Protein AF-A0A2D4Q472-F1 (afdb_monomer_lite)

Organism: Micrurus surinamensis (NCBI:txid129470)

Foldseek 3Di:
DVVVVVVVVVVVPPPDDDDDDDDDDPPPDPPPPPPPPPPVDDDDPPFPWDWPPDDPPPDDPPDPPDDSCPPIDTDTDDDPVRVVVVVVVVVPDDDDDDDVVVVDDDPCVVAPPPDPNHDDDQDDDDPVDDPVRSVVSRVD

Radius of gyration: 30.8 Å; chains: 1; bounding box: 84×52×55 Å

InterPro domains:
  IPR043358 Ras GTPase GNL1-like [PTHR45709] (1-140)

pLDDT: mean 73.27, std 17.43, range [36.34, 94.56]

Structure (mmCIF, N/CA/C/O backbone):
data_AF-A0A2D4Q472-F1
#
_entry.id   AF-A0A2D4Q472-F1
#
loop_
_atom_site.group_PDB
_atom_site.id
_atom_site.type_symbol
_atom_site.label_atom_id
_atom_site.label_alt_id
_atom_site.label_comp_id
_atom_site.label_asym_id
_atom_site.label_entity_id
_atom_site.label_seq_id
_atom_site.pdbx_PDB_ins_code
_atom_site.Cartn_x
_atom_site.Cartn_y
_atom_site.Cartn_z
_atom_site.occupancy
_atom_site.B_iso_or_equiv
_atom_site.auth_seq_id
_atom_site.auth_comp_id
_atom_site.auth_asym_id
_atom_site.auth_atom_id
_atom_site.pdbx_PDB_model_num
ATOM 1 N N . ARG A 1 1 ? 38.576 28.390 -25.099 1.00 61.56 1 ARG A N 1
ATOM 2 C CA . ARG A 1 1 ? 39.314 27.149 -25.472 1.00 61.56 1 ARG A CA 1
ATOM 3 C C . ARG A 1 1 ? 40.693 27.033 -24.802 1.00 61.56 1 ARG A C 1
ATOM 5 O O . ARG A 1 1 ? 41.056 25.921 -24.452 1.00 61.56 1 ARG A O 1
ATOM 12 N N . LYS A 1 2 ? 41.397 28.143 -24.522 1.00 62.41 2 LYS A N 1
ATOM 13 C CA . LYS A 1 2 ? 42.717 28.170 -23.855 1.00 62.41 2 LYS A CA 1
ATOM 14 C C . LYS A 1 2 ? 42.733 27.608 -22.416 1.00 62.41 2 LYS A C 1
ATOM 16 O O . LYS A 1 2 ? 43.553 26.763 -22.099 1.00 62.41 2 LYS A O 1
ATOM 21 N N . GLN A 1 3 ? 41.737 27.939 -21.586 1.00 62.03 3 GLN A N 1
ATOM 22 C CA . GLN A 1 3 ? 41.654 27.436 -20.198 1.00 62.03 3 GLN A CA 1
ATOM 23 C C . GLN A 1 3 ? 41.588 25.901 -20.063 1.00 62.03 3 GLN A C 1
ATOM 25 O O . GLN A 1 3 ? 42.097 25.340 -19.094 1.00 62.03 3 GLN A O 1
ATOM 30 N N . LEU A 1 4 ? 40.954 25.203 -21.014 1.00 63.81 4 LEU A N 1
ATOM 31 C CA . LEU A 1 4 ? 40.842 23.739 -20.973 1.00 63.81 4 LEU A CA 1
ATOM 32 C C . LEU A 1 4 ? 42.157 23.045 -21.358 1.00 63.81 4 LEU A C 1
ATOM 34 O O . LEU A 1 4 ? 42.411 21.932 -20.895 1.00 63.81 4 LEU A O 1
ATOM 38 N N . GLN A 1 5 ? 42.994 23.702 -22.167 1.00 73.56 5 GLN A N 1
ATOM 39 C CA . GLN A 1 5 ? 44.331 23.222 -22.519 1.00 73.56 5 GLN A CA 1
ATOM 40 C C . GLN A 1 5 ? 45.297 23.415 -21.342 1.00 73.56 5 GLN A C 1
ATOM 42 O O . GLN A 1 5 ? 45.908 22.435 -20.915 1.00 73.56 5 GLN A O 1
ATOM 47 N N . ASP A 1 6 ? 45.282 24.589 -20.699 1.00 72.25 6 ASP A N 1
ATOM 48 C CA . ASP A 1 6 ? 46.117 24.880 -19.519 1.00 72.25 6 ASP A CA 1
ATOM 49 C C . ASP A 1 6 ? 45.842 23.928 -18.339 1.00 72.25 6 ASP A C 1
ATOM 51 O O . ASP A 1 6 ? 46.741 23.597 -17.562 1.00 72.25 6 ASP A O 1
ATOM 55 N N . LYS A 1 7 ? 44.589 23.468 -18.181 1.00 72.12 7 LYS A N 1
ATOM 56 C CA . LYS A 1 7 ? 44.209 22.485 -17.148 1.00 72.12 7 LYS A CA 1
ATOM 57 C C . LYS A 1 7 ? 44.713 21.073 -17.478 1.00 72.12 7 LYS A C 1
ATOM 59 O O . LYS A 1 7 ? 45.062 20.321 -16.568 1.00 72.12 7 LYS A O 1
ATOM 64 N N . ARG A 1 8 ? 44.751 20.704 -18.765 1.00 71.81 8 ARG A N 1
ATOM 65 C CA . ARG A 1 8 ? 45.249 19.398 -19.232 1.00 71.81 8 ARG A CA 1
ATOM 66 C C . ARG A 1 8 ? 46.770 19.300 -19.166 1.00 71.81 8 ARG A C 1
ATOM 68 O O . ARG A 1 8 ? 47.258 18.212 -1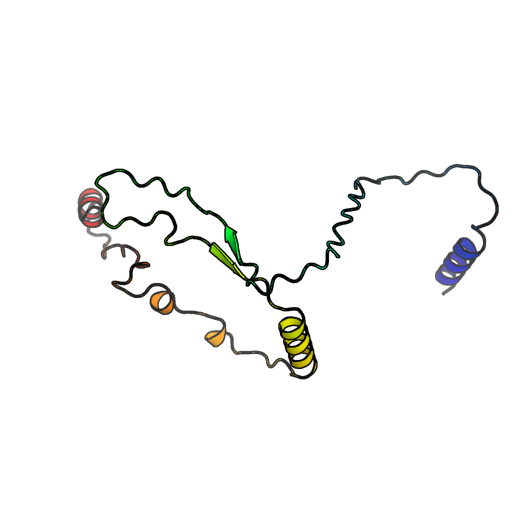8.881 1.00 71.81 8 ARG A O 1
ATOM 75 N N . GLU A 1 9 ? 47.499 20.387 -19.404 1.00 69.00 9 GLU A N 1
ATOM 76 C CA . GLU A 1 9 ? 48.96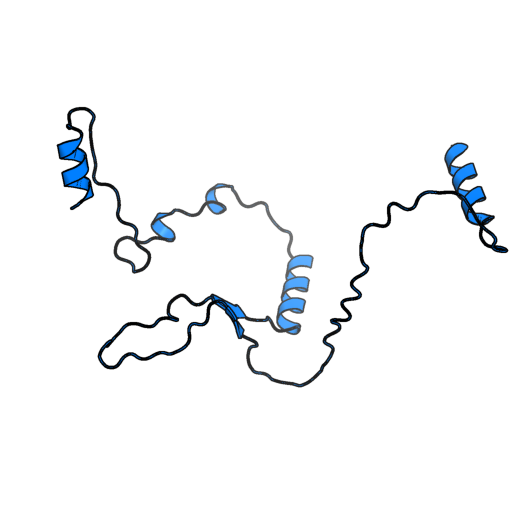4 20.416 -19.269 1.00 69.00 9 GLU A CA 1
ATOM 77 C C . GLU A 1 9 ? 49.407 20.369 -17.806 1.00 69.00 9 GLU A C 1
ATOM 79 O O . GLU A 1 9 ? 50.196 19.497 -17.446 1.00 69.00 9 GLU A O 1
ATOM 84 N N . ARG A 1 10 ? 48.794 21.173 -16.922 1.00 66.12 10 ARG A N 1
ATOM 85 C CA . ARG A 1 10 ? 49.105 21.144 -15.477 1.00 66.12 10 ARG A CA 1
ATOM 86 C C . ARG A 1 10 ? 48.919 19.770 -14.833 1.00 66.12 10 ARG A C 1
ATOM 88 O O . ARG A 1 10 ? 49.700 19.392 -13.970 1.00 66.12 10 ARG A O 1
ATOM 95 N N . LYS A 1 11 ? 47.906 19.005 -15.258 1.00 64.88 11 LYS A N 1
ATOM 96 C CA . LYS A 1 11 ? 47.672 17.640 -14.755 1.00 64.88 11 LYS A CA 1
ATOM 97 C C . LYS A 1 11 ? 48.661 16.618 -15.332 1.00 64.88 11 LYS A C 1
ATOM 99 O O . LYS A 1 11 ? 48.888 15.587 -14.710 1.00 64.88 11 LYS A O 1
ATOM 104 N N . ARG A 1 12 ? 49.239 16.892 -16.506 1.00 64.69 12 ARG A N 1
ATOM 105 C CA . ARG A 1 12 ? 50.177 15.993 -17.193 1.00 64.69 12 ARG A CA 1
ATOM 106 C C . ARG A 1 12 ? 51.602 16.107 -16.648 1.00 64.69 12 ARG A C 1
ATOM 108 O O . ARG A 1 12 ? 52.323 15.122 -16.676 1.00 64.69 12 ARG A O 1
ATOM 115 N N . GLN A 1 13 ? 51.983 17.277 -16.132 1.00 57.34 13 GLN A N 1
ATOM 116 C CA . GLN A 1 13 ? 53.331 17.541 -15.613 1.00 57.34 13 GLN A CA 1
ATOM 117 C C . GLN A 1 13 ? 53.517 17.247 -14.110 1.00 57.34 13 GLN A C 1
ATOM 119 O O . GLN A 1 13 ? 54.636 17.312 -13.622 1.00 57.34 13 GLN A O 1
ATOM 124 N N . GLY A 1 14 ? 52.454 16.926 -13.364 1.00 52.81 14 GLY A N 1
ATOM 125 C CA . GLY A 1 14 ? 52.479 16.842 -11.894 1.00 52.81 14 GLY A CA 1
ATOM 126 C C . GLY A 1 14 ? 52.761 15.468 -11.269 1.00 52.81 14 GLY A C 1
ATOM 127 O O . GLY A 1 14 ? 52.378 15.265 -10.123 1.00 52.81 14 GLY A O 1
ATOM 128 N N . PHE A 1 15 ? 53.368 14.517 -11.985 1.00 49.94 15 PHE A N 1
ATOM 129 C CA . PHE A 1 15 ? 53.693 13.184 -11.448 1.00 49.94 15 PHE A CA 1
ATOM 130 C C . PHE A 1 15 ? 55.167 12.819 -11.651 1.00 49.94 15 PHE A C 1
ATOM 132 O O . PHE A 1 15 ? 55.468 11.774 -12.214 1.00 49.94 15 PHE A O 1
ATOM 139 N N . GLN A 1 16 ? 56.084 13.676 -11.198 1.00 49.56 16 GLN A N 1
ATOM 140 C CA . GLN A 1 16 ? 57.464 13.285 -10.898 1.00 49.56 16 GLN A CA 1
ATOM 141 C C . GLN A 1 16 ? 57.921 14.052 -9.648 1.00 49.56 16 GLN A C 1
ATOM 143 O O . GLN A 1 16 ? 57.871 15.276 -9.615 1.00 49.56 16 GLN A O 1
ATOM 148 N N . ASP A 1 17 ? 58.299 13.282 -8.630 1.00 40.66 17 ASP A N 1
ATOM 149 C CA . ASP A 1 17 ? 58.996 13.649 -7.395 1.00 40.66 17 ASP A CA 1
ATOM 150 C C . ASP A 1 17 ? 58.271 14.494 -6.336 1.00 40.66 17 ASP A C 1
ATOM 152 O O . ASP A 1 17 ? 57.936 15.668 -6.481 1.00 40.66 17 ASP A O 1
ATOM 156 N N . GLY A 1 18 ? 58.028 13.837 -5.200 1.00 47.47 18 GLY A N 1
ATOM 157 C CA . GLY A 1 18 ? 57.290 14.377 -4.076 1.00 47.47 18 GLY A CA 1
ATOM 158 C C . GLY A 1 18 ? 58.144 15.186 -3.111 1.00 47.47 18 GLY A C 1
ATOM 159 O O . GLY A 1 18 ? 59.074 14.652 -2.531 1.00 47.47 18 GLY A O 1
ATOM 160 N N . VAL A 1 19 ? 57.715 16.413 -2.814 1.00 36.34 19 VAL A N 1
ATOM 161 C CA . VAL A 1 19 ? 57.692 16.973 -1.451 1.00 36.34 19 VAL A CA 1
ATOM 162 C C . VAL A 1 19 ? 56.738 18.176 -1.390 1.00 36.34 19 VAL A C 1
ATOM 164 O O . VAL A 1 19 ? 57.012 19.243 -1.914 1.00 36.34 19 VAL A O 1
ATOM 167 N N . ARG A 1 20 ? 55.613 17.950 -0.700 1.00 45.00 20 ARG A N 1
ATOM 168 C CA . ARG A 1 20 ? 54.875 18.843 0.216 1.00 45.00 20 ARG A CA 1
ATOM 169 C C . ARG A 1 20 ? 54.431 20.257 -0.229 1.00 45.00 20 ARG A C 1
ATOM 171 O O . ARG A 1 20 ? 55.215 21.191 -0.308 1.00 45.00 20 ARG A O 1
ATOM 178 N N . SER A 1 21 ? 53.096 20.395 -0.221 1.00 44.66 21 SER A N 1
ATOM 179 C CA . SER A 1 21 ? 52.298 21.420 0.492 1.00 44.66 21 SER A CA 1
ATOM 180 C C . SER A 1 21 ? 51.483 22.376 -0.383 1.00 44.66 21 SER A C 1
ATOM 182 O O . SER A 1 21 ? 51.943 23.452 -0.743 1.00 44.66 21 SER A O 1
ATOM 184 N N . SER A 1 22 ? 50.200 22.054 -0.577 1.00 36.78 22 SER A N 1
ATOM 185 C CA . SER A 1 22 ? 49.130 23.062 -0.568 1.00 36.78 22 SER A CA 1
ATOM 186 C C . SER A 1 22 ? 47.772 22.431 -0.226 1.00 36.78 22 SER A C 1
ATOM 188 O O . SER A 1 22 ? 47.105 21.780 -1.022 1.00 36.78 22 SER A O 1
ATOM 190 N N . SER A 1 23 ? 47.430 22.582 1.053 1.00 53.12 23 SER A N 1
ATOM 191 C CA . SER A 1 23 ? 46.094 22.771 1.627 1.00 53.12 23 SER A CA 1
ATOM 192 C C . SER A 1 23 ? 44.881 22.643 0.690 1.00 53.12 23 SER A C 1
ATOM 194 O O . SER A 1 23 ? 44.492 23.627 0.062 1.00 53.12 23 SER A O 1
ATOM 196 N N . ASN A 1 24 ? 44.206 21.487 0.723 1.00 43.41 24 ASN A N 1
ATOM 197 C CA . ASN A 1 24 ? 42.739 21.423 0.667 1.00 43.41 24 ASN A CA 1
ATOM 198 C C . ASN A 1 24 ? 42.203 20.056 1.149 1.00 43.41 24 ASN A C 1
ATOM 200 O O . ASN A 1 24 ? 41.657 19.282 0.368 1.00 43.41 24 ASN A O 1
ATOM 204 N N . SER A 1 25 ? 42.346 19.755 2.443 1.00 39.41 25 SER A N 1
ATOM 205 C CA . SER A 1 25 ? 41.797 18.532 3.049 1.00 39.41 25 SER A CA 1
ATOM 206 C C . SER A 1 25 ? 40.579 18.862 3.911 1.00 39.41 25 SER A C 1
ATOM 208 O O . SER A 1 25 ? 40.687 19.057 5.117 1.00 39.41 25 SER A O 1
ATOM 210 N N . ARG A 1 26 ? 39.395 18.902 3.294 1.00 48.19 26 ARG A N 1
ATOM 211 C CA . ARG A 1 26 ? 38.147 18.520 3.972 1.00 48.19 26 ARG A CA 1
ATOM 212 C C . ARG A 1 26 ? 37.867 17.065 3.603 1.00 48.19 26 ARG A C 1
ATOM 214 O O . ARG A 1 26 ? 36.980 16.773 2.814 1.00 48.19 26 ARG A O 1
ATOM 221 N N . SER A 1 27 ? 38.678 16.168 4.154 1.00 44.16 27 SER A N 1
ATOM 222 C CA . SER A 1 27 ? 38.496 14.718 4.057 1.00 44.16 27 SER A CA 1
ATOM 223 C C . SER A 1 27 ? 37.813 14.241 5.332 1.00 44.16 27 SER A C 1
ATOM 225 O O . SER A 1 27 ? 38.421 13.626 6.200 1.00 44.16 27 SER A O 1
ATOM 227 N N . GLY A 1 28 ? 36.546 14.618 5.482 1.00 45.09 28 GLY A N 1
ATOM 228 C CA . GLY A 1 28 ? 35.630 13.948 6.389 1.00 45.09 28 GLY A CA 1
ATOM 229 C C . GLY A 1 28 ? 34.916 12.865 5.600 1.00 45.09 28 GLY A C 1
ATOM 230 O O . GLY A 1 28 ? 33.862 13.127 5.042 1.00 45.09 28 GLY A O 1
ATOM 231 N N . SER A 1 29 ? 35.513 11.685 5.505 1.00 44.88 29 SER A N 1
ATOM 232 C CA . SER A 1 29 ? 34.772 10.438 5.344 1.00 44.88 29 SER A CA 1
ATOM 233 C C . SER A 1 29 ? 35.753 9.316 5.602 1.00 44.88 29 SER A C 1
ATOM 235 O O . SER A 1 29 ? 36.676 9.082 4.832 1.00 44.88 29 SER A O 1
ATOM 237 N N . HIS A 1 30 ? 35.575 8.682 6.748 1.00 43.25 30 HIS A N 1
ATOM 238 C CA . HIS A 1 30 ? 36.095 7.367 7.043 1.00 43.25 30 HIS A CA 1
ATOM 239 C C . HIS A 1 30 ? 35.752 6.466 5.850 1.00 43.25 30 HIS A C 1
ATOM 241 O O . HIS A 1 30 ? 34.583 6.140 5.644 1.00 43.25 30 HIS A O 1
ATOM 247 N N . ASP A 1 31 ? 36.753 6.100 5.051 1.00 42.72 31 ASP A N 1
ATOM 248 C CA . ASP A 1 31 ? 36.677 4.926 4.195 1.00 42.72 31 ASP A CA 1
ATOM 249 C C . ASP A 1 31 ? 36.480 3.739 5.141 1.00 42.72 31 ASP A C 1
ATOM 251 O O . ASP A 1 31 ? 37.423 3.154 5.678 1.00 42.72 31 ASP A O 1
ATOM 255 N N . ARG A 1 32 ? 35.215 3.446 5.449 1.00 48.00 32 ARG A N 1
ATOM 256 C CA . ARG A 1 32 ? 34.809 2.097 5.799 1.00 48.00 32 ARG A CA 1
ATOM 257 C C . ARG A 1 32 ? 34.996 1.305 4.521 1.00 48.00 32 ARG A C 1
ATOM 259 O O . ARG A 1 32 ? 34.120 1.267 3.663 1.00 48.00 32 ARG A O 1
ATOM 266 N N . HIS A 1 33 ? 36.176 0.717 4.402 1.00 43.00 33 HIS A N 1
ATOM 267 C CA . HIS A 1 33 ? 36.364 -0.508 3.652 1.00 43.00 33 HIS A CA 1
ATOM 268 C C . HIS A 1 33 ? 35.432 -1.548 4.283 1.00 43.00 33 HIS A C 1
ATOM 270 O O . HIS A 1 33 ? 35.824 -2.309 5.162 1.00 43.00 33 HIS A O 1
ATOM 276 N N . GLU A 1 34 ? 34.150 -1.507 3.919 1.00 48.62 34 GLU A N 1
ATOM 277 C CA . GLU A 1 34 ? 33.306 -2.683 4.027 1.00 48.62 34 GLU A CA 1
ATOM 278 C C . GLU A 1 34 ? 33.744 -3.610 2.904 1.00 48.62 34 GLU A C 1
ATOM 280 O O . GLU A 1 34 ? 33.145 -3.680 1.832 1.00 48.62 34 GLU A O 1
ATOM 285 N N . GLU A 1 35 ? 34.815 -4.349 3.181 1.00 44.78 35 GLU A N 1
ATOM 286 C CA . GLU A 1 35 ? 35.061 -5.641 2.559 1.00 44.78 35 GLU A CA 1
ATOM 287 C C . GLU A 1 35 ? 33.991 -6.622 3.059 1.00 44.78 35 GLU A C 1
ATOM 289 O O . GLU A 1 35 ? 34.253 -7.610 3.732 1.00 44.78 35 GLU A O 1
ATOM 294 N N . HIS A 1 36 ? 32.736 -6.319 2.741 1.00 51.31 36 HIS A N 1
ATOM 295 C CA . HIS A 1 36 ? 31.668 -7.297 2.667 1.00 51.31 36 HIS A CA 1
ATOM 296 C C . HIS A 1 36 ? 31.536 -7.746 1.209 1.00 51.31 36 HIS A C 1
ATOM 298 O O . HIS A 1 36 ? 30.450 -7.815 0.639 1.00 51.31 36 HIS A O 1
ATOM 304 N N . THR A 1 37 ? 32.662 -8.117 0.598 1.00 44.66 37 THR A N 1
ATOM 305 C CA . THR A 1 37 ? 32.667 -9.235 -0.345 1.00 44.66 37 THR A CA 1
ATOM 306 C C . THR A 1 37 ? 32.444 -10.502 0.468 1.00 44.66 37 THR A C 1
ATOM 308 O O . THR A 1 37 ? 33.368 -11.250 0.770 1.00 44.66 37 THR A O 1
ATOM 311 N N . ASP A 1 38 ? 31.186 -10.726 0.850 1.00 48.06 38 ASP A N 1
ATOM 312 C CA . ASP A 1 38 ? 30.703 -12.043 1.247 1.00 48.06 38 ASP A CA 1
ATOM 313 C C . ASP A 1 38 ? 30.660 -12.922 -0.012 1.00 48.06 38 ASP A C 1
ATOM 315 O O . ASP A 1 38 ? 29.623 -13.145 -0.636 1.00 48.06 38 ASP A O 1
ATOM 319 N N . THR A 1 39 ? 31.848 -13.326 -0.457 1.00 50.19 39 THR A N 1
ATOM 320 C CA . THR A 1 39 ? 32.068 -14.387 -1.440 1.00 50.19 39 THR A CA 1
ATOM 321 C C . THR A 1 39 ? 32.304 -15.706 -0.704 1.00 50.19 39 THR A C 1
ATOM 323 O O . THR A 1 39 ? 33.173 -16.484 -1.098 1.00 50.19 39 THR A O 1
ATOM 326 N N . SER A 1 40 ? 31.599 -15.945 0.410 1.00 50.56 40 SER A N 1
ATOM 327 C CA . SER A 1 40 ? 31.608 -17.252 1.061 1.00 50.56 40 SER A CA 1
ATOM 328 C C . SER A 1 40 ? 30.543 -18.131 0.417 1.00 50.56 40 SER A C 1
ATOM 330 O O . SER A 1 40 ? 29.360 -18.122 0.756 1.00 50.56 40 SER A O 1
ATOM 332 N N . ASP A 1 41 ? 31.009 -18.853 -0.593 1.00 53.31 41 ASP A N 1
ATOM 333 C CA . ASP A 1 41 ? 30.302 -19.898 -1.308 1.00 53.31 41 ASP A CA 1
ATOM 334 C C . ASP A 1 41 ? 30.107 -21.105 -0.372 1.00 53.31 41 ASP A C 1
ATOM 336 O O . ASP A 1 41 ? 31.039 -21.851 -0.060 1.00 53.31 41 ASP A O 1
ATOM 340 N N . SER A 1 42 ? 28.898 -21.265 0.157 1.00 49.16 42 SER A N 1
ATOM 341 C CA . SER A 1 42 ? 28.429 -22.514 0.768 1.00 49.16 42 SER A CA 1
ATOM 342 C C . SER A 1 42 ? 26.913 -22.604 0.629 1.00 49.16 42 SER A C 1
ATOM 344 O O . SER A 1 42 ? 26.155 -22.403 1.577 1.00 49.16 42 SER A O 1
ATOM 346 N N . GLU A 1 43 ? 26.485 -22.836 -0.614 1.00 52.28 43 GLU A N 1
ATOM 347 C CA . GLU A 1 43 ? 25.475 -23.835 -0.996 1.00 52.28 43 GLU A CA 1
ATOM 348 C C . GLU A 1 43 ? 24.495 -24.224 0.125 1.00 52.28 43 GLU A C 1
ATOM 350 O O . GLU A 1 43 ? 24.488 -25.339 0.643 1.00 52.28 43 GLU A O 1
ATOM 355 N N . SER A 1 44 ? 23.625 -23.291 0.497 1.00 46.22 44 SER A N 1
ATOM 356 C CA . SER A 1 44 ? 22.385 -23.607 1.196 1.00 46.22 44 SER A CA 1
ATOM 357 C C . SER A 1 44 ? 21.249 -23.170 0.284 1.00 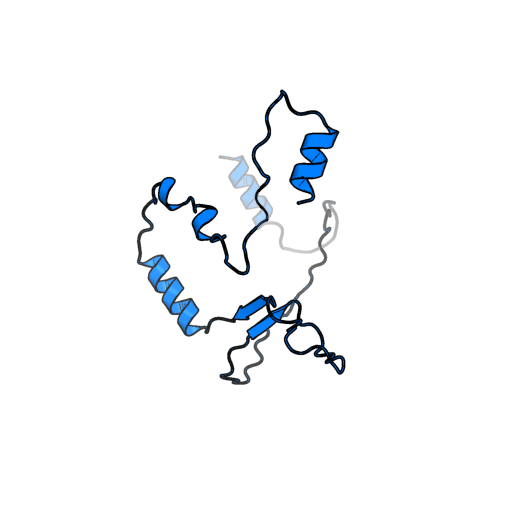46.22 44 SER A C 1
ATOM 359 O O . SER A 1 44 ? 20.853 -22.009 0.287 1.00 46.22 44 SER A O 1
ATOM 361 N N . PHE A 1 45 ? 20.699 -24.114 -0.485 1.00 47.06 45 PHE A N 1
ATOM 362 C CA . PHE A 1 45 ? 19.467 -23.978 -1.283 1.00 47.06 45 PHE A CA 1
ATOM 363 C C . PHE A 1 45 ? 18.221 -23.601 -0.452 1.00 47.06 45 PHE A C 1
ATOM 365 O O . PHE A 1 45 ? 17.104 -23.552 -0.964 1.00 47.06 45 PHE A O 1
ATOM 372 N N . SER A 1 46 ? 18.374 -23.340 0.845 1.00 52.97 46 SER A N 1
ATOM 373 C CA . SER A 1 46 ? 17.329 -22.755 1.665 1.00 52.97 46 SER A CA 1
ATOM 374 C C . SER A 1 46 ? 17.152 -21.289 1.282 1.00 52.97 46 SER A C 1
ATOM 376 O O . SER A 1 46 ? 18.094 -20.506 1.414 1.00 52.97 46 SER A O 1
ATOM 378 N N . LEU A 1 47 ? 15.938 -20.912 0.867 1.00 56.50 47 LEU A N 1
ATOM 379 C CA . LEU A 1 47 ? 15.493 -19.519 0.781 1.00 56.50 47 LEU A CA 1
ATOM 380 C C . LEU A 1 47 ? 16.053 -18.739 1.977 1.00 56.50 47 LEU A C 1
ATOM 382 O O . LEU A 1 47 ? 15.682 -18.997 3.126 1.00 56.50 47 LEU A O 1
ATOM 386 N N . GLN A 1 48 ? 16.986 -17.820 1.723 1.00 63.66 48 GLN A N 1
ATOM 387 C CA . GLN A 1 48 ? 17.593 -17.018 2.779 1.00 63.66 48 GLN A CA 1
ATOM 388 C C . GLN A 1 48 ? 16.585 -15.936 3.176 1.00 63.66 48 GLN A C 1
ATOM 390 O O . GLN A 1 48 ? 16.645 -14.800 2.712 1.00 63.66 48 GLN A O 1
ATOM 395 N N . VAL A 1 49 ? 15.601 -16.328 3.987 1.00 73.75 49 VAL A N 1
ATOM 396 C CA . VAL A 1 49 ? 14.543 -15.446 4.482 1.00 73.75 49 VAL A CA 1
ATOM 397 C C . VAL A 1 49 ? 15.053 -14.723 5.723 1.00 73.75 49 VAL A C 1
ATOM 399 O O . VAL A 1 49 ? 15.178 -15.317 6.798 1.00 73.75 49 VAL A O 1
ATOM 402 N N . ARG A 1 50 ? 15.327 -13.422 5.602 1.00 80.38 50 ARG A N 1
ATOM 403 C CA . ARG A 1 50 ? 15.623 -12.569 6.760 1.00 80.38 50 ARG A CA 1
ATOM 404 C C . ARG A 1 50 ? 14.303 -12.180 7.416 1.00 80.38 50 ARG A C 1
ATOM 406 O O . ARG A 1 50 ? 13.455 -11.538 6.804 1.00 80.38 50 ARG A O 1
ATOM 413 N N . LYS A 1 51 ? 14.124 -12.588 8.669 1.00 83.50 51 LYS A N 1
ATOM 414 C CA . LYS A 1 51 ? 12.921 -12.311 9.459 1.00 83.50 51 LYS A CA 1
ATOM 415 C C . LYS A 1 51 ? 13.190 -11.120 10.380 1.00 83.50 51 LYS A C 1
ATOM 417 O O . LYS A 1 51 ? 13.868 -11.282 11.392 1.00 83.50 51 LYS A O 1
ATOM 422 N N . LEU A 1 52 ? 12.697 -9.929 10.035 1.00 81.88 52 LEU A N 1
ATOM 423 C CA . LEU A 1 52 ? 12.805 -8.747 10.906 1.00 81.88 52 LEU A CA 1
ATOM 424 C C . LEU A 1 52 ? 11.634 -8.702 11.887 1.00 81.88 52 LEU A C 1
ATOM 426 O O . LEU A 1 52 ? 10.528 -9.096 11.536 1.00 81.88 52 LEU A O 1
ATOM 430 N N . ASN A 1 53 ? 11.868 -8.188 13.098 1.00 83.44 53 ASN A N 1
ATOM 431 C CA . ASN A 1 53 ? 10.887 -8.118 14.193 1.00 83.44 53 ASN A CA 1
ATOM 432 C C . ASN A 1 53 ? 10.421 -9.492 14.708 1.00 83.44 53 ASN A C 1
ATOM 434 O O . ASN A 1 53 ? 9.282 -9.651 15.142 1.00 83.44 53 ASN A O 1
ATOM 438 N N . GLN A 1 54 ? 11.295 -10.505 14.664 1.00 85.94 54 GLN A N 1
ATOM 439 C CA . GLN A 1 54 ? 10.998 -11.805 15.261 1.00 85.94 54 GLN A CA 1
ATOM 440 C C . GLN A 1 54 ? 10.929 -11.708 16.783 1.00 85.94 54 GLN A C 1
ATOM 442 O O . GLN A 1 54 ? 11.949 -11.539 17.446 1.00 85.94 54 GLN A O 1
ATOM 447 N N . GLN A 1 55 ? 9.729 -11.868 17.336 1.00 84.50 55 GLN A N 1
ATOM 448 C CA . GLN A 1 55 ? 9.546 -11.950 18.777 1.00 84.50 55 GLN A CA 1
ATOM 449 C C . GLN A 1 55 ? 9.872 -13.362 19.285 1.00 84.50 55 GLN A C 1
ATOM 451 O O . GLN A 1 55 ? 9.536 -14.352 18.615 1.00 84.50 55 GLN A O 1
ATOM 456 N N . PRO A 1 56 ? 10.506 -13.489 20.465 1.00 82.62 56 PRO A N 1
ATOM 457 C CA . PRO A 1 56 ? 10.726 -14.782 21.097 1.00 82.62 56 PRO A CA 1
ATOM 458 C C . PRO A 1 56 ? 9.387 -15.479 21.364 1.00 82.62 56 PRO A C 1
ATOM 460 O O . PRO A 1 56 ? 8.395 -14.850 21.729 1.00 82.62 56 PRO A O 1
ATOM 463 N N . GLN A 1 57 ? 9.354 -16.799 21.177 1.00 71.12 57 GLN A N 1
ATOM 464 C CA . GLN A 1 57 ? 8.163 -17.631 21.373 1.00 71.12 57 GLN A CA 1
ATOM 465 C C . GLN A 1 57 ? 7.926 -17.870 22.873 1.00 71.12 57 GLN A C 1
ATOM 467 O O . GLN A 1 57 ? 8.069 -18.984 23.373 1.00 71.12 57 GLN A O 1
ATOM 472 N N . ILE A 1 58 ? 7.600 -16.812 23.615 1.00 67.38 58 ILE A N 1
ATOM 473 C CA . ILE A 1 58 ? 7.221 -16.910 25.026 1.00 67.38 58 ILE A CA 1
ATOM 474 C C . ILE A 1 58 ? 5.755 -17.342 25.058 1.00 67.38 58 ILE A C 1
ATOM 476 O O . ILE A 1 58 ? 4.844 -16.519 25.092 1.00 67.38 58 ILE A O 1
ATOM 480 N N . ARG A 1 59 ? 5.511 -18.654 24.992 1.00 62.53 59 ARG A N 1
ATOM 481 C CA . ARG A 1 59 ? 4.171 -19.200 25.223 1.00 62.53 59 ARG A CA 1
ATOM 482 C C . ARG A 1 59 ? 3.846 -19.053 26.706 1.00 62.53 59 ARG A C 1
ATOM 484 O O . ARG A 1 59 ? 4.324 -19.842 27.519 1.00 62.53 59 ARG A O 1
ATOM 491 N N . LYS A 1 60 ? 3.040 -18.055 27.068 1.00 62.88 60 LYS A N 1
ATOM 492 C CA . LYS A 1 60 ? 2.439 -18.007 28.404 1.00 62.88 60 LYS A CA 1
ATOM 493 C C . LYS A 1 60 ? 1.432 -19.160 28.522 1.00 62.88 60 LYS A C 1
ATOM 495 O O . LYS A 1 60 ? 0.596 -19.316 27.626 1.00 62.88 60 LYS A O 1
ATOM 500 N N . PRO A 1 61 ? 1.489 -19.991 29.578 1.00 54.53 61 PRO A N 1
ATOM 501 C CA . PRO A 1 61 ? 0.492 -21.034 29.791 1.00 54.53 61 PRO A CA 1
ATOM 502 C C . PRO A 1 61 ? -0.904 -20.398 29.898 1.00 54.53 61 PRO A C 1
ATOM 504 O O . PRO A 1 61 ? -1.155 -19.633 30.821 1.00 54.53 61 PRO A O 1
ATOM 507 N N . GLY A 1 62 ? -1.796 -20.681 28.941 1.00 61.03 62 GLY A N 1
ATOM 508 C CA . GLY A 1 62 ? -3.196 -20.226 28.962 1.00 61.03 62 GLY A CA 1
ATOM 509 C C . GLY A 1 62 ? -3.638 -19.334 27.794 1.00 61.03 62 GLY A C 1
ATOM 510 O O . GLY A 1 62 ? -4.829 -19.296 27.496 1.00 61.03 62 GLY A O 1
ATOM 511 N N . GLU A 1 63 ? -2.720 -18.692 27.064 1.00 62.03 63 GLU A N 1
ATOM 512 C CA . GLU A 1 63 ? -3.066 -17.868 25.892 1.00 62.03 63 GLU A CA 1
ATOM 513 C C . GLU A 1 63 ? -3.244 -18.753 24.643 1.00 62.03 63 GLU A C 1
ATOM 515 O O . GLU A 1 63 ? -2.332 -18.952 23.838 1.00 62.03 63 GLU A O 1
ATOM 520 N N . ARG A 1 64 ? -4.432 -19.346 24.480 1.00 65.88 64 ARG A N 1
ATOM 521 C CA . ARG A 1 64 ? -4.795 -20.045 23.237 1.00 65.88 64 ARG A CA 1
ATOM 522 C C . ARG A 1 64 ? -5.131 -19.010 22.157 1.00 65.88 64 ARG A C 1
ATOM 524 O O . ARG A 1 64 ? -6.176 -18.378 22.224 1.00 65.88 64 ARG A O 1
ATOM 531 N N . GLY A 1 65 ? -4.267 -18.873 21.147 1.00 71.81 65 GLY A N 1
ATOM 532 C CA . GLY A 1 65 ? -4.606 -18.220 19.870 1.00 71.81 65 GLY A CA 1
ATOM 533 C C . GLY A 1 65 ? -3.861 -16.926 19.518 1.00 71.81 65 GLY A C 1
ATOM 534 O O . GLY A 1 65 ? -4.030 -16.432 18.401 1.00 71.81 65 GLY A O 1
ATOM 535 N N . TYR A 1 66 ? -3.017 -16.387 20.405 1.00 76.25 66 TYR A N 1
ATOM 536 C CA . TYR A 1 66 ? -2.170 -15.234 20.081 1.00 76.25 66 TYR A CA 1
ATOM 537 C C . TYR A 1 66 ? -0.835 -15.693 19.476 1.00 76.25 66 TYR A C 1
ATOM 539 O O . TYR A 1 66 ? -0.095 -16.449 20.104 1.00 76.25 66 TYR A O 1
ATOM 547 N N . ASP A 1 67 ? -0.530 -15.245 18.254 1.00 82.44 67 ASP A N 1
ATOM 548 C CA . ASP A 1 67 ? 0.783 -15.434 17.624 1.00 82.44 67 ASP A CA 1
ATOM 549 C C . ASP A 1 67 ? 1.534 -14.090 17.598 1.00 82.44 67 ASP A C 1
ATOM 551 O O . ASP A 1 67 ? 1.207 -13.232 16.771 1.00 82.44 67 ASP A O 1
ATOM 555 N N . PRO A 1 68 ? 2.558 -13.901 18.456 1.00 81.06 68 PRO A N 1
ATOM 556 C CA . PRO A 1 68 ? 3.366 -12.680 18.498 1.00 81.06 68 PRO A CA 1
ATOM 557 C C . PRO A 1 68 ? 4.112 -12.374 17.193 1.00 81.06 68 PRO A C 1
ATOM 559 O O . PRO A 1 68 ? 4.592 -11.262 16.993 1.00 81.06 68 PRO A O 1
ATOM 562 N N . ASN A 1 69 ? 4.256 -13.364 16.311 1.00 85.31 69 ASN A N 1
ATOM 563 C CA . ASN A 1 69 ? 4.978 -13.240 15.051 1.00 85.31 69 ASN A CA 1
ATOM 564 C C . ASN A 1 69 ? 4.054 -13.160 13.826 1.00 85.31 69 ASN A C 1
ATOM 566 O O . ASN A 1 69 ? 4.558 -13.219 12.703 1.00 85.31 69 ASN A O 1
ATOM 570 N N . ARG A 1 70 ? 2.738 -12.986 14.021 1.00 85.12 70 ARG A N 1
ATOM 571 C CA . ARG A 1 70 ? 1.745 -12.911 12.934 1.00 85.12 70 ARG A CA 1
ATOM 572 C C . ARG A 1 70 ? 2.075 -11.844 11.886 1.00 85.12 70 ARG A C 1
ATOM 574 O O . ARG A 1 70 ? 1.881 -12.077 10.702 1.00 85.12 70 ARG A O 1
ATOM 581 N N . TYR A 1 71 ? 2.591 -10.696 12.324 1.00 81.75 71 TYR A N 1
ATOM 582 C CA . TYR A 1 71 ? 2.908 -9.549 11.461 1.00 81.75 71 TYR A CA 1
ATOM 583 C C . TYR A 1 71 ? 4.414 -9.343 11.277 1.00 81.75 71 TYR A C 1
ATOM 585 O O . TYR A 1 71 ? 4.892 -8.227 11.080 1.00 81.75 71 TYR A O 1
ATOM 593 N N . ARG A 1 72 ? 5.195 -10.418 11.397 1.00 87.50 72 ARG A N 1
ATOM 594 C CA . ARG A 1 72 ? 6.640 -10.352 11.210 1.00 87.50 72 ARG A CA 1
ATOM 595 C C . ARG A 1 72 ? 6.983 -10.111 9.742 1.00 87.50 72 ARG A C 1
ATOM 597 O O . ARG A 1 72 ? 6.403 -10.732 8.857 1.00 87.50 72 ARG A O 1
ATOM 604 N N . LEU A 1 73 ? 7.994 -9.285 9.491 1.00 87.12 73 LEU A N 1
ATOM 605 C CA . LEU A 1 73 ? 8.451 -9.004 8.135 1.00 87.12 73 LEU A CA 1
ATOM 606 C C . LEU A 1 73 ? 9.375 -10.117 7.639 1.00 87.12 73 LEU A C 1
ATOM 608 O O . LEU A 1 73 ? 10.337 -10.492 8.315 1.00 87.12 73 LEU A O 1
ATOM 612 N N . HIS A 1 74 ? 9.076 -10.639 6.454 1.00 87.00 74 HIS A N 1
ATOM 613 C CA . HIS A 1 74 ? 9.861 -11.659 5.771 1.00 87.00 74 HIS A CA 1
ATOM 614 C C . HIS A 1 74 ? 10.508 -11.028 4.536 1.00 87.00 74 HIS A C 1
ATOM 616 O O . HIS A 1 74 ? 9.812 -10.599 3.623 1.00 87.00 74 HIS A O 1
ATOM 622 N N . PHE A 1 75 ? 11.838 -10.966 4.520 1.00 84.38 75 PHE A N 1
ATOM 623 C CA . PHE A 1 75 ? 12.611 -10.501 3.372 1.00 84.38 75 PHE A CA 1
ATOM 624 C C . PHE A 1 75 ? 13.278 -11.697 2.717 1.00 84.38 75 PHE A C 1
ATOM 626 O O . PHE A 1 75 ? 14.228 -12.267 3.258 1.00 84.38 75 PHE A O 1
ATOM 633 N N . GLU A 1 76 ? 12.759 -12.089 1.565 1.00 84.94 76 GLU A N 1
ATOM 634 C CA . GLU A 1 76 ? 13.329 -13.161 0.764 1.00 84.94 76 GLU A CA 1
ATOM 635 C C . GLU A 1 76 ? 14.489 -12.612 -0.069 1.00 84.94 76 GLU A C 1
ATOM 637 O O . GLU A 1 76 ? 14.384 -11.550 -0.685 1.00 84.94 76 GLU A O 1
ATOM 642 N N . ARG A 1 77 ? 15.620 -13.324 -0.073 1.00 83.62 77 ARG A N 1
ATOM 643 C CA . ARG A 1 77 ? 16.713 -13.029 -0.999 1.00 83.62 77 ARG A CA 1
ATOM 644 C C . ARG A 1 77 ? 16.457 -13.763 -2.309 1.00 83.62 77 ARG A C 1
ATOM 646 O O . ARG A 1 77 ? 16.508 -14.990 -2.344 1.00 83.62 77 ARG A O 1
ATOM 653 N N . GLU A 1 78 ? 16.211 -13.006 -3.370 1.00 82.44 78 GLU A N 1
ATOM 654 C CA . GLU A 1 78 ? 16.055 -13.549 -4.721 1.00 82.44 78 GLU A CA 1
ATOM 655 C C . GLU A 1 78 ? 17.332 -14.267 -5.177 1.00 82.44 78 GLU A C 1
ATOM 657 O O . GLU A 1 78 ? 18.449 -13.861 -4.836 1.00 82.44 78 GLU A O 1
ATOM 662 N N . SER A 1 79 ? 17.178 -15.344 -5.953 1.00 86.94 79 SER A N 1
ATOM 663 C CA . SER A 1 79 ? 18.323 -16.062 -6.513 1.00 86.94 79 SER A CA 1
ATOM 664 C C . SER A 1 79 ? 19.040 -15.204 -7.561 1.00 86.94 79 SER A C 1
ATOM 666 O O . SER A 1 79 ? 18.446 -14.342 -8.214 1.00 86.94 79 SER A O 1
ATOM 668 N N . ARG A 1 80 ? 20.341 -15.446 -7.755 1.00 86.38 80 ARG A N 1
ATOM 669 C CA . ARG A 1 80 ? 21.135 -14.705 -8.748 1.00 86.38 80 ARG A CA 1
ATOM 670 C C . ARG A 1 80 ? 20.561 -14.846 -10.163 1.00 86.38 80 ARG A C 1
ATOM 672 O O . ARG A 1 80 ? 20.531 -13.863 -10.899 1.00 86.38 80 ARG A O 1
ATOM 679 N N . GLU A 1 81 ? 20.079 -16.038 -10.506 1.00 88.88 81 GLU A N 1
ATOM 680 C CA . GLU A 1 81 ? 19.444 -16.339 -11.793 1.00 88.88 81 GLU A CA 1
ATOM 681 C C . GLU A 1 81 ? 18.144 -15.546 -11.993 1.00 88.88 81 GLU A C 1
ATOM 683 O O . GLU A 1 81 ? 17.957 -14.914 -13.033 1.00 88.88 81 GLU A O 1
ATOM 688 N N . GLU A 1 82 ? 17.272 -15.504 -10.979 1.00 88.44 82 GLU A N 1
ATOM 689 C CA . GLU A 1 82 ? 16.028 -14.724 -10.996 1.00 88.44 82 GLU A CA 1
ATOM 690 C C . GLU A 1 82 ? 16.319 -13.235 -11.234 1.00 88.44 82 GLU A C 1
ATOM 692 O O . GLU A 1 82 ? 15.709 -12.597 -12.101 1.00 88.44 82 GLU A O 1
ATOM 697 N N . VAL A 1 83 ? 17.304 -12.694 -10.511 1.00 90.56 83 VAL A N 1
ATOM 698 C CA . VAL A 1 83 ? 17.732 -11.296 -10.634 1.00 90.56 83 VAL A CA 1
ATOM 699 C C . VAL A 1 83 ? 18.282 -11.011 -12.032 1.00 90.56 83 VAL A C 1
ATOM 701 O O . VAL A 1 83 ? 17.942 -9.991 -12.636 1.00 90.56 83 VAL A O 1
ATOM 704 N N . GLU A 1 84 ? 19.124 -11.888 -12.578 1.00 92.88 84 GLU A N 1
ATOM 705 C CA . GLU A 1 84 ? 19.695 -11.717 -13.916 1.00 92.88 84 GLU A CA 1
ATOM 706 C C . GLU A 1 84 ? 18.629 -11.799 -15.016 1.00 92.88 84 GLU A C 1
ATOM 708 O O . GLU A 1 84 ? 18.591 -10.946 -15.912 1.00 92.88 84 GLU A O 1
ATOM 713 N N . ARG A 1 85 ? 17.696 -12.750 -14.900 1.00 93.06 85 ARG A N 1
ATOM 714 C CA . ARG A 1 85 ? 16.537 -12.878 -15.789 1.00 93.06 85 ARG A CA 1
ATOM 715 C C . ARG A 1 85 ? 15.697 -11.601 -15.788 1.00 93.06 85 ARG A C 1
ATOM 717 O O . ARG A 1 85 ? 15.367 -11.084 -16.857 1.00 93.06 85 ARG A O 1
ATOM 724 N N . ARG A 1 86 ? 15.383 -11.050 -14.611 1.00 89.75 86 ARG A N 1
ATOM 725 C CA . ARG A 1 86 ? 14.609 -9.800 -14.493 1.00 89.75 86 ARG A CA 1
ATOM 726 C C . ARG A 1 86 ? 15.362 -8.598 -15.053 1.00 89.75 86 ARG A C 1
ATOM 728 O O . ARG A 1 86 ? 14.760 -7.796 -15.761 1.00 89.75 86 ARG A O 1
ATOM 735 N N . LYS A 1 87 ? 16.678 -8.507 -14.831 1.00 92.81 87 LYS A N 1
ATOM 736 C CA . LYS A 1 87 ? 17.530 -7.473 -15.448 1.00 92.81 87 LYS A CA 1
ATOM 737 C C . LYS A 1 87 ? 17.532 -7.559 -16.972 1.00 92.81 87 LYS A C 1
ATOM 739 O O . LYS A 1 87 ? 17.510 -6.528 -17.637 1.00 92.81 87 LYS A O 1
ATOM 744 N N . LYS A 1 88 ? 17.574 -8.767 -17.542 1.00 94.19 88 LYS A N 1
ATOM 745 C CA . LYS A 1 88 ? 17.476 -8.959 -18.996 1.00 94.19 88 LYS A CA 1
ATOM 746 C C . LYS A 1 88 ? 16.133 -8.451 -19.520 1.00 94.19 88 LYS A C 1
ATOM 748 O O . LYS A 1 88 ? 16.121 -7.602 -20.403 1.00 94.19 88 LYS A O 1
ATOM 753 N N . ILE A 1 89 ? 15.038 -8.873 -18.892 1.00 92.38 89 ILE A N 1
ATOM 754 C CA . ILE A 1 89 ? 13.685 -8.435 -19.247 1.00 92.38 89 ILE A CA 1
ATOM 755 C C . ILE A 1 89 ? 13.546 -6.909 -19.163 1.00 92.38 89 ILE A C 1
ATOM 757 O O . ILE A 1 89 ? 13.008 -6.303 -20.080 1.00 92.38 89 ILE A O 1
ATOM 761 N N . ALA A 1 90 ? 14.055 -6.282 -18.102 1.00 88.56 90 ALA A N 1
ATOM 762 C CA . ALA A 1 90 ? 13.983 -4.833 -17.922 1.00 88.56 90 ALA A CA 1
ATOM 763 C C . ALA A 1 90 ? 14.807 -4.042 -18.956 1.00 88.56 90 ALA A C 1
ATOM 765 O O . ALA A 1 90 ? 14.487 -2.893 -19.230 1.00 88.56 90 ALA A O 1
ATOM 766 N N . ARG A 1 91 ? 15.866 -4.637 -19.529 1.00 89.38 91 ARG A N 1
ATOM 767 C CA . ARG A 1 91 ? 16.644 -4.021 -20.620 1.00 89.38 91 ARG A CA 1
ATOM 768 C C . ARG A 1 91 ? 15.966 -4.157 -21.981 1.00 89.38 91 ARG A C 1
ATOM 770 O O . ARG A 1 91 ? 16.171 -3.308 -22.838 1.00 89.38 91 ARG A O 1
ATOM 777 N N . GLU A 1 92 ? 15.226 -5.242 -22.190 1.00 91.69 92 GLU A N 1
ATOM 778 C CA . GLU A 1 92 ? 14.560 -5.545 -23.462 1.00 91.69 92 GLU A CA 1
ATOM 779 C C . GLU A 1 92 ? 13.178 -4.891 -23.564 1.00 91.69 92 GLU A C 1
ATOM 781 O O . GLU A 1 92 ? 12.757 -4.498 -24.650 1.00 91.69 92 GLU A O 1
ATOM 786 N N . LYS A 1 93 ? 12.465 -4.767 -22.441 1.00 89.81 93 LYS A N 1
ATOM 787 C CA . LYS A 1 93 ? 11.134 -4.165 -22.400 1.00 89.81 93 LYS A CA 1
ATOM 788 C C . LYS A 1 93 ? 11.227 -2.645 -22.346 1.00 89.81 93 LYS A C 1
ATOM 790 O O . LYS A 1 93 ? 11.852 -2.083 -21.452 1.00 89.81 93 LYS A O 1
ATOM 795 N N . ILE A 1 94 ? 10.543 -1.989 -23.278 1.00 86.12 94 ILE A N 1
ATOM 796 C CA . ILE A 1 94 ? 10.308 -0.546 -23.235 1.00 86.12 94 ILE A CA 1
ATOM 797 C C . ILE A 1 94 ? 9.278 -0.284 -22.133 1.00 86.12 94 ILE A C 1
ATOM 799 O O . ILE A 1 94 ? 8.235 -0.934 -22.094 1.00 86.12 94 ILE A O 1
ATOM 803 N N . LEU A 1 95 ? 9.591 0.629 -21.212 1.00 84.62 95 LEU A N 1
ATOM 804 C CA . LEU A 1 95 ? 8.653 1.064 -20.182 1.00 84.62 95 LEU A CA 1
ATOM 805 C C . LEU A 1 95 ? 7.700 2.088 -20.793 1.00 84.62 95 LEU A C 1
ATOM 807 O O . LEU A 1 95 ? 8.139 3.144 -21.250 1.00 84.62 95 LEU A O 1
ATOM 811 N N . GLU A 1 96 ? 6.411 1.771 -20.796 1.00 87.75 96 GLU A N 1
ATOM 812 C CA . GLU A 1 96 ? 5.369 2.709 -21.196 1.00 87.75 96 GLU A CA 1
ATOM 813 C C . GLU A 1 96 ? 4.885 3.489 -19.967 1.00 87.75 96 GLU A C 1
ATOM 815 O O . GLU A 1 96 ? 4.746 2.902 -18.888 1.00 87.75 96 GLU A O 1
ATOM 820 N N . PRO A 1 97 ? 4.674 4.812 -20.086 1.00 87.56 97 PRO A N 1
ATOM 821 C CA . PRO A 1 97 ? 4.116 5.597 -19.000 1.00 87.56 97 PRO A CA 1
ATOM 822 C C . PRO A 1 97 ? 2.686 5.131 -18.733 1.00 87.56 97 PRO A C 1
ATOM 824 O O . PRO A 1 97 ? 1.828 5.148 -19.613 1.00 87.56 97 PRO A O 1
ATOM 827 N N . VAL A 1 98 ? 2.460 4.713 -1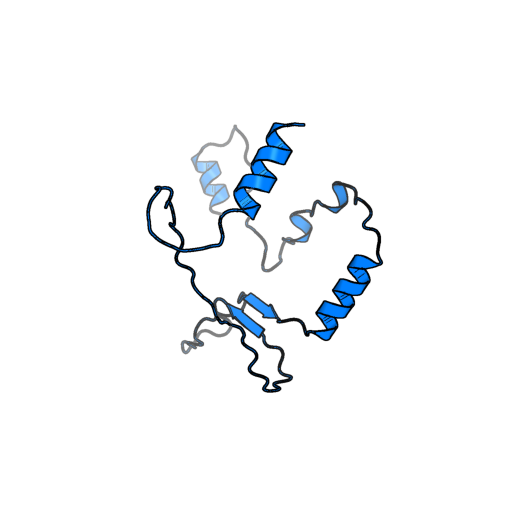7.498 1.00 89.75 98 VAL A N 1
ATOM 828 C CA . VAL A 1 98 ? 1.163 4.274 -16.997 1.00 89.75 98 VAL A CA 1
ATOM 829 C C . VAL A 1 98 ? 0.354 5.518 -16.591 1.00 89.75 98 VAL A C 1
ATOM 831 O O . VAL A 1 98 ? 0.946 6.459 -16.051 1.00 89.75 98 VAL A O 1
ATOM 834 N N . PRO A 1 99 ? -0.962 5.585 -16.868 1.00 91.81 99 PRO A N 1
ATOM 835 C CA . PRO A 1 99 ? -1.797 6.703 -16.431 1.00 91.81 99 PRO A CA 1
ATOM 836 C C . PRO A 1 99 ? -1.816 6.832 -14.901 1.00 91.81 99 PRO A C 1
ATOM 838 O O . PRO A 1 99 ? -1.750 5.835 -14.188 1.00 91.81 99 PRO A O 1
ATOM 841 N N . GLU A 1 100 ? -1.973 8.058 -14.390 1.00 87.12 100 GLU A N 1
ATOM 842 C CA . GLU A 1 100 ? -1.958 8.341 -12.940 1.00 87.12 100 GLU A CA 1
ATOM 843 C C . GLU A 1 100 ? -2.991 7.511 -12.161 1.00 87.12 100 GLU A C 1
ATOM 845 O O . GLU A 1 100 ? -2.704 7.030 -11.071 1.00 87.12 100 GLU A O 1
ATOM 850 N N . ILE A 1 101 ? -4.147 7.234 -12.767 1.00 88.50 101 ILE A N 1
ATOM 851 C CA . ILE A 1 101 ? -5.225 6.429 -12.171 1.00 88.50 101 ILE A CA 1
ATOM 852 C C . ILE A 1 101 ? -4.746 5.019 -11.787 1.00 88.50 101 ILE A C 1
ATOM 854 O O . ILE A 1 101 ? -5.173 4.480 -10.776 1.00 88.50 101 ILE A O 1
ATOM 858 N N . GLU A 1 102 ? -3.846 4.418 -12.567 1.00 86.12 102 GLU A N 1
ATOM 859 C CA . GLU A 1 102 ? -3.293 3.085 -12.279 1.00 86.12 102 GLU A CA 1
ATO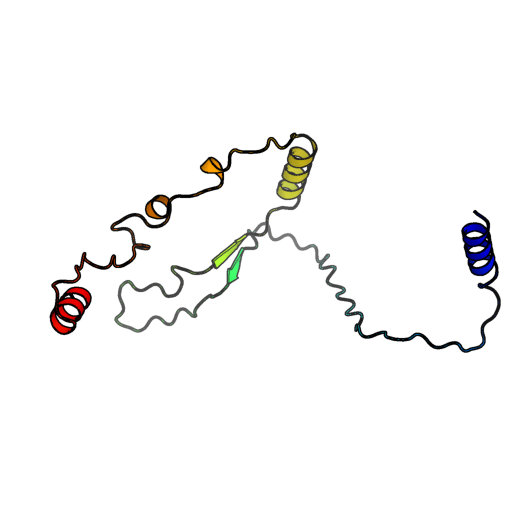M 860 C C . GLU A 1 102 ? -2.123 3.133 -11.282 1.00 86.12 102 GLU A C 1
ATOM 862 O O . GLU A 1 102 ? -1.689 2.099 -10.774 1.00 86.12 102 GLU A O 1
ATOM 867 N N . THR A 1 103 ? -1.591 4.328 -11.001 1.00 86.88 103 THR A N 1
ATOM 868 C CA . THR A 1 103 ? -0.568 4.533 -9.963 1.00 86.88 103 THR A CA 1
ATOM 869 C C . THR A 1 103 ? -1.170 4.749 -8.578 1.00 86.88 103 THR A C 1
ATOM 871 O O . THR A 1 103 ? -0.470 4.605 -7.573 1.00 86.88 103 THR A O 1
ATOM 874 N N . GLU A 1 104 ? -2.461 5.071 -8.522 1.00 90.12 104 GLU A N 1
ATOM 875 C CA . GLU A 1 104 ? -3.222 5.221 -7.292 1.00 90.12 104 GLU A CA 1
ATOM 876 C C . GLU A 1 104 ? -3.860 3.885 -6.892 1.00 90.12 104 GLU A C 1
ATOM 878 O O . GLU A 1 104 ? -4.298 3.097 -7.728 1.00 90.12 104 GLU A O 1
ATOM 883 N N . VAL A 1 105 ? -3.899 3.617 -5.588 1.00 88.31 105 VAL A N 1
ATOM 884 C CA . VAL A 1 105 ? -4.553 2.435 -5.017 1.00 88.31 105 VAL A CA 1
ATOM 885 C C . VAL A 1 105 ? -5.616 2.930 -4.050 1.00 88.31 105 VAL A C 1
ATOM 887 O O . VAL A 1 105 ? -5.319 3.783 -3.208 1.00 88.31 105 VAL A O 1
ATOM 890 N N . ASP A 1 106 ? -6.836 2.404 -4.154 1.00 88.31 106 ASP A N 1
ATOM 891 C CA . ASP A 1 106 ? -7.901 2.755 -3.219 1.00 88.31 106 ASP A CA 1
ATOM 892 C C . ASP A 1 106 ? -7.581 2.183 -1.828 1.00 88.31 106 ASP A C 1
ATOM 894 O O . ASP A 1 106 ? -7.101 1.057 -1.662 1.00 88.31 106 ASP A O 1
ATOM 898 N N . ILE A 1 107 ? -7.863 2.972 -0.797 1.00 84.94 107 ILE A N 1
ATOM 899 C CA . ILE A 1 107 ? -7.716 2.561 0.597 1.00 84.94 107 ILE A CA 1
ATOM 900 C C . ILE A 1 107 ? -8.603 1.344 0.880 1.00 84.94 107 ILE A C 1
ATOM 902 O O . ILE A 1 107 ? -8.175 0.453 1.614 1.00 84.94 107 ILE A O 1
ATOM 906 N N . GLU A 1 108 ? -9.795 1.264 0.281 1.00 85.19 108 GLU A N 1
ATOM 907 C CA . GLU A 1 108 ? -10.726 0.145 0.488 1.00 85.19 108 GLU A CA 1
ATOM 908 C 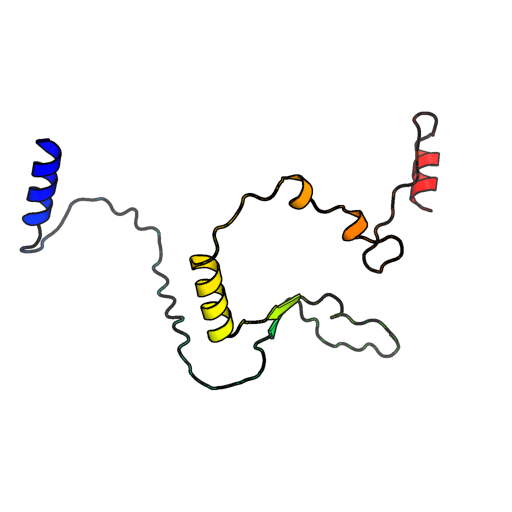C . GLU A 1 108 ? -10.215 -1.176 -0.138 1.00 85.19 108 GLU A C 1
ATOM 910 O O . GLU A 1 108 ? -10.614 -2.261 0.297 1.00 85.19 108 GLU A O 1
ATOM 915 N N . ASP A 1 109 ? -9.277 -1.118 -1.096 1.00 85.44 109 ASP A N 1
ATOM 916 C CA . ASP A 1 109 ? -8.628 -2.311 -1.664 1.00 85.44 109 ASP A CA 1
ATOM 917 C C . ASP A 1 109 ? -7.595 -2.917 -0.705 1.00 85.44 109 ASP A C 1
ATOM 919 O O . ASP A 1 109 ? -7.437 -4.145 -0.632 1.00 85.44 109 ASP A O 1
ATOM 923 N N . VAL A 1 110 ? -6.902 -2.054 0.044 1.00 84.19 110 VAL A N 1
ATOM 924 C CA . VAL A 1 110 ? -5.875 -2.435 1.023 1.00 84.19 110 VAL A CA 1
ATOM 925 C C . VAL A 1 110 ? -6.510 -2.803 2.365 1.00 84.19 110 VAL A C 1
ATOM 927 O O . VAL A 1 110 ? -6.149 -3.817 2.968 1.00 84.19 110 VAL A O 1
ATOM 930 N N . TYR A 1 111 ? -7.478 -2.008 2.815 1.00 84.12 111 TYR A N 1
ATOM 931 C CA . TYR A 1 111 ? -8.120 -2.110 4.122 1.00 84.12 111 TYR A CA 1
ATOM 932 C C . TYR A 1 111 ? -9.594 -2.453 3.951 1.00 84.12 111 TYR A C 1
ATOM 934 O O . TYR A 1 111 ? -10.489 -1.618 4.060 1.00 84.12 111 TYR A O 1
ATOM 942 N N . LYS A 1 112 ? -9.839 -3.728 3.653 1.00 83.44 112 LYS A N 1
ATOM 943 C CA . LYS A 1 112 ? -11.191 -4.234 3.415 1.00 83.44 112 LYS A CA 1
ATOM 944 C C . LYS A 1 112 ? -11.992 -4.223 4.711 1.00 83.44 112 LYS A C 1
ATOM 946 O O . LYS A 1 112 ? -11.534 -4.771 5.720 1.00 83.44 112 LYS A O 1
ATOM 951 N N . THR A 1 113 ? -13.214 -3.695 4.649 1.00 82.25 113 THR A N 1
ATOM 952 C CA . THR A 1 113 ? -14.145 -3.683 5.784 1.00 82.25 113 THR A CA 1
ATOM 953 C C . THR A 1 113 ? -14.371 -5.096 6.324 1.00 82.25 113 THR A C 1
ATOM 955 O O . THR A 1 113 ? -14.708 -6.008 5.563 1.00 82.25 113 THR A O 1
ATOM 958 N N . GLY A 1 114 ? -14.194 -5.290 7.629 1.00 79.62 114 GLY A N 1
ATOM 959 C CA . GLY A 1 114 ? -14.310 -6.587 8.299 1.00 79.62 114 GLY A CA 1
ATOM 960 C C . GLY A 1 114 ? -13.088 -7.504 8.163 1.00 79.62 114 GLY A C 1
ATOM 961 O O . GLY A 1 114 ? -13.128 -8.640 8.641 1.00 79.62 114 GLY A O 1
ATOM 962 N N . SER A 1 115 ? -12.001 -7.052 7.529 1.00 81.56 115 SER A N 1
ATOM 963 C CA . SER A 1 115 ? -10.727 -7.776 7.537 1.00 81.56 115 SER A CA 1
ATOM 964 C C . SER A 1 115 ? -9.957 -7.554 8.846 1.00 81.56 115 SER A C 1
ATOM 966 O O . SER A 1 115 ? -10.287 -6.702 9.664 1.00 81.56 115 SER A O 1
ATOM 968 N N . VAL A 1 116 ? -8.897 -8.337 9.065 1.00 76.06 116 VAL A N 1
ATOM 969 C CA . VAL A 1 116 ? -8.014 -8.167 10.235 1.00 76.06 116 VAL A CA 1
ATOM 970 C C . VAL A 1 116 ? -7.246 -6.836 10.181 1.00 76.06 116 VAL A C 1
ATOM 972 O O . VAL A 1 116 ? -6.838 -6.315 11.216 1.00 76.06 116 VAL A O 1
ATOM 975 N N . LEU A 1 117 ? -7.053 -6.296 8.977 1.00 76.00 117 LEU A N 1
ATOM 976 C CA . LEU A 1 117 ? -6.473 -4.985 8.716 1.00 76.00 117 LEU A CA 1
ATOM 977 C C . LEU A 1 117 ? -7.612 -4.021 8.363 1.00 76.00 117 LEU A C 1
ATOM 979 O O . LEU A 1 117 ? -7.625 -3.448 7.287 1.00 76.00 117 LEU A O 1
ATOM 983 N N . ASP A 1 118 ? -8.620 -3.910 9.218 1.00 81.00 118 ASP A N 1
ATOM 984 C CA . ASP A 1 118 ? -9.648 -2.874 9.095 1.00 81.00 118 ASP A CA 1
ATOM 985 C C . ASP A 1 118 ? -9.396 -1.789 10.149 1.00 81.00 118 ASP A C 1
ATOM 987 O O . ASP A 1 118 ? -8.747 -2.038 11.173 1.00 81.00 118 ASP A O 1
ATOM 991 N N . PHE A 1 119 ? -9.896 -0.580 9.909 1.00 79.50 119 PHE A N 1
ATOM 992 C CA . PHE A 1 119 ? -9.759 0.536 10.838 1.00 79.50 119 PHE A CA 1
ATOM 993 C C . PHE A 1 119 ? -11.117 0.955 11.395 1.00 79.50 119 PHE A C 1
ATOM 995 O O . PHE A 1 119 ? -12.104 0.978 10.657 1.00 79.50 119 PHE A O 1
ATOM 1002 N N . PRO A 1 120 ? -11.185 1.391 12.664 1.00 82.69 120 PRO A N 1
ATOM 1003 C CA . PRO A 1 120 ? -12.395 2.010 13.180 1.00 82.69 120 PRO A CA 1
ATOM 1004 C C . PRO A 1 120 ? -12.687 3.295 12.392 1.00 82.69 120 PRO A C 1
ATOM 1006 O O . PRO A 1 120 ? -11.927 4.265 12.444 1.00 82.69 120 PRO A O 1
ATOM 1009 N N . LYS A 1 121 ? -13.792 3.304 11.638 1.00 82.50 121 LYS A N 1
ATOM 1010 C CA . LYS A 1 121 ? -14.267 4.496 10.928 1.00 82.50 121 LYS A CA 1
ATOM 1011 C C . LYS A 1 121 ? -15.003 5.393 11.923 1.00 82.50 121 LYS A C 1
ATOM 1013 O O . LYS A 1 121 ? -15.881 4.929 12.649 1.00 82.50 121 LYS A O 1
ATOM 1018 N N . ARG A 1 122 ? -14.650 6.683 11.955 1.00 87.06 122 ARG A N 1
ATOM 1019 C CA . ARG A 1 122 ? -15.340 7.659 12.808 1.00 87.06 122 ARG A CA 1
ATOM 1020 C C . ARG A 1 122 ? -16.816 7.729 12.389 1.00 87.06 122 ARG A C 1
ATOM 1022 O O . ARG A 1 122 ? -17.085 7.925 11.200 1.00 87.06 122 ARG A O 1
ATOM 1029 N N . PRO A 1 123 ? -17.769 7.606 13.322 1.00 88.38 123 PRO A N 1
ATOM 1030 C CA . PRO A 1 123 ? -19.176 7.752 12.991 1.00 88.38 123 PRO A CA 1
ATOM 1031 C C . PRO A 1 123 ? -19.487 9.194 12.539 1.00 88.38 123 PRO A C 1
ATOM 1033 O O . PRO A 1 123 ? -18.789 10.137 12.920 1.00 88.38 123 PRO A O 1
ATOM 1036 N N . PRO A 1 124 ? -20.519 9.400 11.704 1.00 89.50 124 PRO A N 1
ATOM 1037 C CA . PRO A 1 124 ? -20.848 10.724 11.191 1.00 89.50 124 PRO A CA 1
ATOM 1038 C C . PRO A 1 124 ? -21.243 11.672 12.330 1.00 89.50 124 PRO A C 1
ATOM 1040 O O . PRO A 1 124 ? -22.019 11.301 13.214 1.00 89.50 124 PRO A O 1
ATOM 1043 N N . TRP A 1 125 ? -20.746 12.909 12.266 1.00 91.88 125 TRP A N 1
ATOM 1044 C CA . TRP A 1 125 ? -21.087 13.994 13.187 1.00 91.88 125 TRP A CA 1
ATOM 1045 C C . TRP A 1 125 ? -21.515 15.243 12.409 1.00 91.88 125 TRP A C 1
ATOM 1047 O O . TRP A 1 125 ? -21.249 15.377 11.213 1.00 91.88 125 TRP A O 1
ATOM 1057 N N . ASN A 1 126 ? -22.197 16.163 13.083 1.00 92.44 126 ASN A N 1
ATOM 1058 C CA . ASN A 1 126 ? -22.625 17.434 12.507 1.00 92.44 126 ASN A CA 1
ATOM 1059 C C . ASN A 1 126 ? -22.448 18.579 13.518 1.00 92.44 126 ASN A C 1
ATOM 1061 O O . ASN A 1 126 ? -22.324 18.347 14.719 1.00 92.44 126 ASN A O 1
ATOM 1065 N N . TYR A 1 127 ? -22.466 19.827 13.043 1.00 93.50 127 TYR A N 1
ATOM 1066 C CA . TYR A 1 127 ? -22.263 21.020 13.882 1.00 93.50 127 TYR A CA 1
ATOM 1067 C C . TYR A 1 127 ? -23.344 21.261 14.949 1.00 93.50 127 TYR A C 1
ATOM 1069 O O . TYR A 1 127 ? -23.162 22.124 15.802 1.00 93.50 127 TYR A O 1
ATOM 1077 N N . GLN A 1 128 ? -24.471 20.547 14.903 1.00 94.56 128 GLN A N 1
ATOM 1078 C CA . GLN A 1 128 ? -25.541 20.679 15.896 1.00 94.56 128 GLN A CA 1
ATOM 1079 C C . GLN A 1 128 ? -25.267 19.830 17.146 1.00 94.56 128 GLN A C 1
ATOM 1081 O O . GLN A 1 128 ? -25.909 20.036 18.175 1.00 94.56 128 GLN A O 1
ATOM 1086 N N . MET A 1 129 ? -24.325 18.886 17.069 1.00 92.12 129 MET A N 1
ATOM 1087 C CA . MET A 1 129 ? -23.949 18.026 18.187 1.00 92.12 129 MET A CA 1
ATOM 1088 C C . MET A 1 129 ? -23.093 18.782 19.201 1.00 92.12 129 MET A C 1
ATOM 1090 O O . MET A 1 129 ? -22.187 19.539 18.844 1.00 92.12 129 MET A O 1
ATOM 1094 N N . SER A 1 130 ? -23.352 18.546 20.487 1.00 92.62 130 SER A N 1
ATOM 1095 C CA . SER A 1 130 ? -22.470 19.041 21.542 1.00 92.62 130 SER A CA 1
ATOM 1096 C C . SER A 1 130 ? -21.175 18.226 21.595 1.00 92.62 130 SER A C 1
ATOM 1098 O O . SER A 1 130 ? -21.118 17.077 21.152 1.00 92.62 130 SER A O 1
ATOM 1100 N N . LYS A 1 131 ? -20.127 18.807 22.190 1.00 91.12 131 LYS A N 1
ATOM 1101 C CA . LYS A 1 131 ? -18.844 18.122 22.407 1.00 91.12 131 LYS A CA 1
ATOM 1102 C C . LYS A 1 131 ? -19.030 16.768 23.105 1.00 91.12 131 LYS A C 1
ATOM 1104 O O . LYS A 1 131 ? -18.443 15.781 22.675 1.00 91.12 131 LYS A O 1
ATOM 1109 N N . ASP A 1 132 ? -19.867 16.724 24.139 1.00 92.31 132 ASP A N 1
ATOM 1110 C CA . ASP A 1 132 ? -20.085 15.517 24.942 1.00 92.31 132 ASP A CA 1
ATOM 1111 C C . ASP A 1 132 ? -20.837 14.432 24.158 1.00 92.31 132 ASP A C 1
ATOM 1113 O O . ASP A 1 132 ? -20.525 13.251 24.283 1.00 92.31 132 ASP A O 1
ATOM 1117 N N . GLN A 1 133 ? -21.790 14.825 23.303 1.00 90.62 133 GLN A N 1
ATOM 1118 C CA . GLN A 1 133 ? -22.499 13.894 22.417 1.00 90.62 133 GLN A CA 1
ATOM 1119 C C . GLN A 1 133 ? -21.561 13.268 21.382 1.00 90.62 133 GLN A C 1
ATOM 1121 O O . GLN A 1 133 ? -21.664 12.075 21.110 1.00 90.62 133 GLN A O 1
ATOM 1126 N N . LEU A 1 134 ? -20.638 14.062 20.834 1.00 90.75 134 LEU A N 1
ATOM 1127 C CA . LEU A 1 134 ? -19.662 13.605 19.846 1.00 90.75 134 LEU A CA 1
ATOM 1128 C C . LEU A 1 134 ? -18.679 12.606 20.478 1.00 90.75 134 LEU A C 1
ATOM 1130 O O . LEU A 1 134 ? -18.483 11.518 19.943 1.00 90.75 134 LEU A O 1
ATOM 1134 N N . LEU A 1 135 ? -18.146 12.922 21.665 1.00 88.81 135 LEU A N 1
ATOM 1135 C CA . LEU A 1 135 ? -17.263 12.019 22.415 1.00 88.81 135 LEU A CA 1
ATOM 1136 C C . LEU A 1 135 ? -17.955 10.694 22.766 1.00 88.81 135 LEU A C 1
ATOM 1138 O O . LEU A 1 135 ? -17.402 9.630 22.508 1.00 88.81 135 LEU A O 1
ATOM 1142 N N . ALA A 1 136 ? -19.193 10.744 23.268 1.00 89.25 136 ALA A N 1
ATOM 1143 C CA . ALA A 1 136 ? -19.956 9.540 23.605 1.00 89.25 136 ALA A CA 1
ATOM 1144 C C . ALA A 1 136 ? -20.263 8.649 22.385 1.00 89.25 136 ALA A C 1
ATOM 1146 O O . ALA A 1 136 ? -20.487 7.448 22.533 1.00 89.25 136 ALA A O 1
ATOM 1147 N N . GLN A 1 137 ? -20.317 9.234 21.186 1.00 87.50 137 GLN A N 1
ATOM 1148 C CA . GLN A 1 137 ? -20.522 8.502 19.940 1.00 87.50 137 GLN A CA 1
ATOM 1149 C C . GLN A 1 137 ? -19.216 7.894 19.406 1.00 87.50 137 GLN A C 1
ATOM 1151 O O . GLN A 1 137 ? -19.272 6.832 18.797 1.00 87.50 137 GLN A O 1
ATOM 1156 N N . GLU A 1 138 ? -18.066 8.537 19.633 1.00 86.88 138 GLU A N 1
ATOM 1157 C CA . GLU A 1 138 ? -16.740 8.022 19.250 1.00 86.88 138 GLU A CA 1
ATOM 1158 C C . GLU A 1 138 ? -16.212 6.930 20.194 1.00 86.88 138 GLU A C 1
ATOM 1160 O O . GLU A 1 138 ? -15.447 6.074 19.759 1.00 86.88 138 GLU A O 1
ATOM 1165 N N . GLU A 1 139 ? -16.609 6.940 21.470 1.00 82.88 139 GLU A N 1
ATOM 1166 C CA . GLU A 1 139 ? -16.240 5.905 22.453 1.00 82.88 139 GLU A CA 1
ATOM 1167 C C . GLU A 1 139 ? -17.046 4.598 22.315 1.00 82.88 139 GLU A C 1
ATOM 1169 O O . GLU A 1 139 ? -16.774 3.629 23.030 1.00 82.88 139 GLU A O 1
ATOM 1174 N N . LYS A 1 140 ? -18.044 4.570 21.425 1.00 65.44 140 LYS A N 1
ATOM 1175 C CA . LYS A 1 140 ? -18.897 3.407 21.146 1.00 65.44 140 LYS A CA 1
ATOM 1176 C C . LYS A 1 140 ? -18.349 2.544 20.018 1.00 65.44 140 LYS A C 1
ATOM 1178 O O . LYS A 1 140 ? -18.420 1.305 20.183 1.00 65.44 140 LYS A O 1
#

Secondary structure (DSSP, 8-state):
-HHHHHHHHHHHS--S-----------------------------S--EEEET-------TT--S--TTTT-EEEE---HHHHHHHHHHHHHSPPPPPPHHHH---HHHHS-TTSTT---PPPP--TTS-HHHHHHHH--

Sequence (140 aa):
RKQLQDKRERKRQGFQDGVRSSSNSRSGSHDRHEEHTDTSDSESFSLQVRKLNQQPQIRKPGERGYDPNRYRLHFERESREEVERRKKIAREKILEPVPEIETEVDIEDVYKTGSVLDFPKRPPWNYQMSKDQLLAQEEK